Protein AF-A0A937WF41-F1 (afdb_monomer_lite)

pLDDT: mean 78.06, std 14.3, range [33.56, 95.62]

Structure (mmCIF, N/CA/C/O backbone):
data_AF-A0A937WF41-F1
#
_entry.id   AF-A0A937WF41-F1
#
loop_
_atom_site.group_PDB
_atom_site.id
_atom_site.type_symbol
_atom_site.label_atom_id
_atom_site.label_alt_id
_atom_site.label_comp_id
_atom_site.label_asym_id
_atom_site.label_entity_id
_atom_site.label_seq_id
_atom_site.pdbx_PDB_ins_code
_atom_site.Cartn_x
_atom_site.Cartn_y
_atom_site.Cartn_z
_atom_site.occupancy
_atom_site.B_iso_or_equiv
_atom_site.auth_seq_id
_atom_site.auth_comp_id
_atom_site.auth_asym_id
_atom_site.auth_atom_id
_atom_site.pdbx_PDB_model_num
ATOM 1 N N . MET A 1 1 ? -6.398 12.808 37.336 1.00 33.56 1 MET A N 1
ATOM 2 C CA . MET A 1 1 ? -6.402 11.416 37.829 1.00 33.56 1 MET A CA 1
ATOM 3 C C . MET A 1 1 ? -7.332 10.631 36.924 1.00 3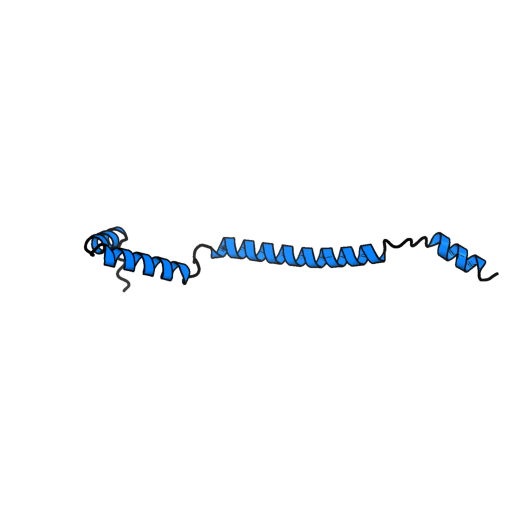3.56 1 MET A C 1
ATOM 5 O O . MET A 1 1 ? -8.539 10.774 37.051 1.00 33.56 1 MET A O 1
ATOM 9 N N . ALA A 1 2 ? -6.789 9.940 35.920 1.00 47.00 2 ALA A N 1
ATOM 10 C CA . ALA A 1 2 ? -7.602 9.092 35.057 1.00 47.00 2 ALA A CA 1
ATOM 11 C C . ALA A 1 2 ? -8.039 7.893 35.900 1.00 47.00 2 ALA A C 1
ATOM 13 O O . ALA A 1 2 ? -7.208 7.061 36.257 1.00 47.00 2 ALA A O 1
ATOM 14 N N . ASN A 1 3 ? -9.312 7.856 36.290 1.00 55.00 3 ASN A N 1
ATOM 15 C CA . ASN A 1 3 ? -9.893 6.667 36.893 1.00 55.00 3 ASN A CA 1
ATOM 16 C C . ASN A 1 3 ? -9.807 5.564 35.838 1.00 55.00 3 ASN A C 1
ATOM 18 O O . ASN A 1 3 ? -10.606 5.539 34.905 1.00 55.00 3 ASN A O 1
ATOM 22 N N . MET A 1 4 ? -8.787 4.711 35.941 1.00 57.66 4 MET A N 1
ATOM 23 C CA . MET A 1 4 ? -8.676 3.509 35.127 1.00 57.66 4 MET A CA 1
ATOM 24 C C . MET A 1 4 ? -9.815 2.584 35.533 1.00 57.66 4 MET A C 1
ATOM 26 O O . MET A 1 4 ? -9.709 1.817 36.487 1.00 57.66 4 MET A O 1
ATOM 30 N N . VAL A 1 5 ? -10.934 2.707 34.830 1.00 68.94 5 VAL A N 1
ATOM 31 C CA . VAL A 1 5 ? -12.001 1.719 34.888 1.00 68.94 5 VAL A CA 1
ATOM 32 C C . VAL A 1 5 ? -11.433 0.455 34.244 1.00 68.94 5 VAL A C 1
ATOM 34 O O . VAL A 1 5 ? -11.037 0.466 33.081 1.00 68.94 5 VAL A O 1
ATOM 37 N N . ASN A 1 6 ? -11.328 -0.611 35.034 1.00 83.00 6 ASN A N 1
ATOM 38 C CA . ASN A 1 6 ? -10.983 -1.951 34.557 1.00 83.00 6 ASN A CA 1
ATOM 39 C C . ASN A 1 6 ? -12.003 -2.369 33.470 1.00 83.00 6 ASN A C 1
ATOM 41 O O . ASN A 1 6 ? -13.191 -2.071 33.602 1.00 83.00 6 ASN A O 1
ATOM 45 N N . LEU A 1 7 ? -11.559 -3.068 32.419 1.00 79.19 7 LEU A N 1
ATOM 46 C CA . LEU A 1 7 ? -12.418 -3.627 31.367 1.00 79.19 7 LEU A CA 1
ATOM 47 C C . LEU A 1 7 ? -13.653 -4.364 31.926 1.00 79.19 7 LEU A C 1
ATOM 49 O O . LEU A 1 7 ? -14.772 -4.103 31.502 1.00 79.19 7 LEU A O 1
ATOM 53 N N . GLU A 1 8 ? -13.480 -5.189 32.956 1.00 82.50 8 GLU A N 1
ATOM 54 C CA . GLU A 1 8 ? -14.554 -5.929 33.634 1.00 82.50 8 GLU A CA 1
ATOM 55 C C . GLU A 1 8 ? -15.577 -4.997 34.306 1.00 82.50 8 GLU A C 1
ATOM 57 O O . GLU A 1 8 ? -16.765 -5.306 34.404 1.00 82.50 8 GLU A O 1
ATOM 62 N N . GLN A 1 9 ? -15.136 -3.835 34.796 1.00 83.00 9 GLN A N 1
ATOM 63 C CA . GLN A 1 9 ? -16.033 -2.824 35.360 1.00 83.00 9 GLN A CA 1
ATOM 64 C C . GLN A 1 9 ? -16.792 -2.091 34.253 1.00 83.00 9 GLN A C 1
ATOM 66 O O . GLN A 1 9 ? -17.977 -1.804 34.421 1.00 83.00 9 GLN A O 1
ATOM 71 N N . ALA A 1 10 ? -16.144 -1.833 33.115 1.00 84.12 10 ALA A N 1
ATOM 72 C CA . ALA A 1 10 ? -16.796 -1.258 31.946 1.00 84.12 10 ALA A CA 1
ATOM 73 C C . ALA A 1 10 ? -17.877 -2.204 31.399 1.00 84.12 10 ALA A C 1
ATOM 75 O O . ALA A 1 10 ? -19.004 -1.768 31.183 1.00 84.12 10 ALA A O 1
ATOM 76 N N . GLU A 1 11 ? -17.597 -3.503 31.285 1.00 85.19 11 GLU A N 1
ATOM 77 C CA . GLU A 1 11 ? -18.579 -4.509 30.858 1.00 85.19 11 GLU A CA 1
ATOM 78 C C . GLU A 1 11 ? -19.810 -4.545 31.772 1.00 85.19 11 GLU A C 1
ATOM 80 O O . GLU A 1 11 ? -20.944 -4.543 31.291 1.00 85.19 11 GLU A O 1
ATOM 85 N N . ARG A 1 12 ? -19.614 -4.487 33.097 1.00 87.12 12 ARG A N 1
ATOM 86 C CA . ARG A 1 12 ? -20.724 -4.432 34.066 1.00 87.12 12 ARG A CA 1
ATOM 87 C C . ARG A 1 12 ? -21.574 -3.169 33.944 1.00 87.12 12 ARG A C 1
ATOM 89 O O . ARG A 1 12 ? -22.766 -3.217 34.243 1.00 87.12 12 ARG A O 1
ATOM 96 N N . LEU A 1 13 ? -20.980 -2.045 33.552 1.00 85.88 13 LEU A N 1
ATOM 97 C CA . LEU A 1 13 ? -21.703 -0.791 33.326 1.00 85.88 13 LEU A CA 1
ATOM 98 C C . LEU A 1 13 ? -22.457 -0.820 31.993 1.00 85.88 13 LEU A C 1
ATOM 100 O O . LEU A 1 13 ? -23.597 -0.369 31.922 1.00 85.88 13 LEU A O 1
ATOM 104 N N . VAL A 1 14 ? -21.864 -1.415 30.957 1.00 88.25 14 VAL A N 1
ATOM 105 C CA . VAL A 1 14 ? -22.507 -1.599 29.650 1.00 88.25 14 VAL A CA 1
ATOM 106 C C . VAL A 1 14 ? -23.686 -2.567 29.746 1.00 88.25 14 VAL A C 1
ATOM 108 O O . VAL A 1 14 ? -24.738 -2.299 29.172 1.00 88.25 14 VAL A O 1
ATOM 111 N N . ALA A 1 15 ? -23.564 -3.634 30.537 1.00 88.06 15 ALA A N 1
ATOM 112 C CA . ALA A 1 15 ? -24.637 -4.604 30.755 1.00 88.06 15 ALA A CA 1
ATOM 113 C C . ALA A 1 15 ? -25.886 -4.003 31.430 1.00 88.06 15 ALA A C 1
ATOM 115 O O . ALA A 1 15 ? -26.975 -4.555 31.295 1.00 88.06 15 ALA A O 1
ATOM 116 N N . GLN A 1 16 ? -25.751 -2.872 32.134 1.00 91.25 16 GLN A N 1
ATOM 117 C CA . GLN A 1 16 ? -26.876 -2.150 32.745 1.00 91.25 16 GLN A CA 1
ATOM 118 C C . GLN A 1 16 ? -27.615 -1.234 31.758 1.00 91.25 16 GLN A C 1
ATOM 120 O O . GLN A 1 16 ? -28.701 -0.746 32.071 1.00 91.25 16 GLN A O 1
ATOM 125 N N . LEU A 1 17 ? -27.052 -0.986 30.572 1.00 88.94 17 LEU A N 1
ATOM 126 C CA . LEU A 1 17 ? -27.688 -0.170 29.543 1.00 88.94 17 LEU A CA 1
ATOM 127 C C . LEU A 1 17 ? -28.717 -0.987 28.742 1.00 88.94 17 LEU A C 1
ATOM 129 O O . LEU A 1 17 ? -28.495 -2.172 28.488 1.00 88.94 17 LEU A O 1
ATOM 133 N N . PRO A 1 18 ? -29.800 -0.356 28.252 1.00 92.25 18 PRO A N 1
ATOM 134 C CA . PRO A 1 18 ? -30.676 -0.955 27.250 1.00 92.25 18 PRO A CA 1
ATOM 135 C C . PRO A 1 18 ? -29.899 -1.345 25.985 1.00 92.25 18 PRO A C 1
ATOM 137 O O . PRO A 1 18 ? -28.965 -0.648 25.585 1.00 92.25 18 PRO A O 1
ATOM 140 N N . SER A 1 19 ? -30.332 -2.404 25.299 1.00 88.88 19 SER A N 1
ATOM 141 C CA . SER A 1 19 ? -29.674 -2.934 24.090 1.00 88.88 19 SER A CA 1
ATOM 142 C C . SER A 1 19 ? -29.418 -1.873 23.010 1.00 88.88 19 SER A C 1
ATOM 144 O O . SER A 1 19 ? -28.375 -1.877 22.360 1.00 88.88 19 SER A O 1
ATOM 146 N N . GLN A 1 20 ? -30.330 -0.913 22.854 1.00 91.31 20 GLN 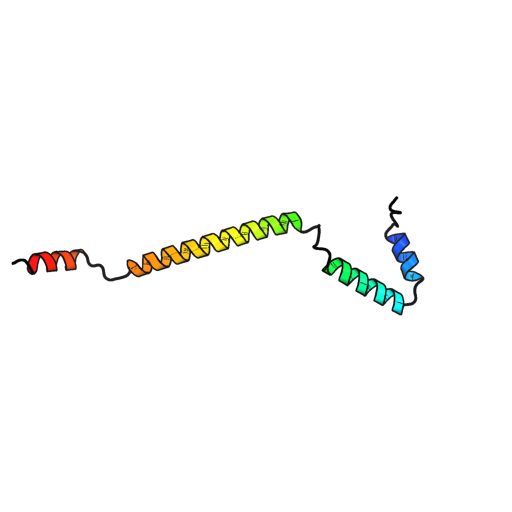A N 1
ATOM 147 C CA . GLN A 1 20 ? -30.178 0.189 21.904 1.00 91.31 20 GLN A CA 1
ATOM 148 C C . GLN A 1 20 ? -29.019 1.136 22.260 1.00 91.31 20 GLN A C 1
ATOM 150 O O . GLN A 1 20 ? -28.310 1.604 21.371 1.00 91.31 20 GLN A O 1
ATOM 155 N N . GLU A 1 21 ? -28.806 1.414 23.546 1.00 89.62 21 GLU A N 1
ATOM 156 C CA . GLU A 1 21 ? -27.702 2.260 24.012 1.00 89.62 21 GLU A CA 1
ATOM 157 C C . GLU A 1 21 ? -26.363 1.511 23.952 1.00 89.62 21 GLU A C 1
ATOM 159 O O . GLU A 1 21 ? -25.343 2.108 23.608 1.00 89.62 21 GLU A O 1
ATOM 164 N N . GLN A 1 22 ? -26.366 0.188 24.164 1.00 91.06 22 GLN A N 1
ATOM 165 C CA . GLN A 1 22 ? -25.182 -0.652 23.944 1.00 91.06 22 GLN A CA 1
ATOM 166 C C . GLN A 1 22 ? -24.719 -0.594 22.479 1.00 91.06 22 GLN A C 1
ATOM 168 O O . GLN A 1 22 ? -23.537 -0.392 22.211 1.00 91.06 22 GLN A O 1
ATOM 173 N N . LEU A 1 23 ? -25.648 -0.684 21.520 1.00 90.44 23 LEU A N 1
ATOM 174 C CA . LEU A 1 23 ? -25.324 -0.585 20.091 1.00 90.44 23 LEU A CA 1
ATOM 175 C C . LEU A 1 23 ? -24.765 0.792 19.702 1.00 90.44 23 LEU A C 1
ATOM 177 O O . LEU A 1 23 ? -23.815 0.873 18.923 1.00 90.44 23 LEU A O 1
ATOM 181 N N . LYS A 1 24 ? -25.304 1.880 20.269 1.00 91.19 24 LYS A N 1
ATOM 182 C CA . LYS A 1 24 ? -24.753 3.232 20.063 1.00 91.19 24 LYS A CA 1
ATOM 183 C C . LYS A 1 24 ? -23.334 3.361 20.614 1.00 91.19 24 LYS A C 1
ATOM 185 O O . LYS A 1 24 ? -22.501 4.023 19.995 1.00 91.19 24 LYS A O 1
ATOM 190 N N . LEU A 1 25 ? -23.059 2.744 21.763 1.00 90.94 25 LEU A N 1
ATOM 191 C CA . LEU A 1 25 ? -21.727 2.739 22.360 1.00 90.94 25 LEU A CA 1
ATOM 192 C C . LEU A 1 25 ? -20.725 2.003 21.463 1.00 90.94 25 LEU A C 1
ATOM 194 O O . LEU A 1 25 ? -19.652 2.537 21.199 1.00 90.94 25 LEU A O 1
ATOM 198 N N . VAL A 1 26 ? -21.099 0.833 20.936 1.00 90.25 26 VAL A N 1
ATOM 199 C CA . VAL A 1 26 ? -20.275 0.076 19.980 1.00 90.25 26 VAL A CA 1
ATOM 200 C C . VAL A 1 26 ? -19.966 0.919 18.746 1.00 90.25 26 VAL A C 1
ATOM 202 O O . VAL A 1 26 ? -18.803 1.040 18.377 1.00 90.25 26 VAL A O 1
ATOM 205 N N . ALA A 1 27 ? -20.974 1.568 18.155 1.00 89.56 27 ALA A N 1
ATOM 206 C CA . ALA A 1 27 ? -20.774 2.425 16.987 1.00 89.56 27 ALA A CA 1
ATOM 207 C C . ALA A 1 27 ? -19.772 3.560 17.261 1.00 89.56 27 ALA A C 1
ATOM 209 O O . ALA A 1 27 ? -18.867 3.788 16.461 1.00 89.56 27 ALA A O 1
ATOM 210 N N . ARG A 1 28 ? -19.878 4.220 18.422 1.00 89.06 28 ARG A N 1
ATOM 211 C CA . ARG A 1 28 ? -18.930 5.268 18.832 1.00 89.06 28 ARG A CA 1
ATOM 212 C C . ARG A 1 28 ? -17.521 4.737 19.062 1.00 89.06 28 ARG A C 1
ATOM 214 O O . ARG A 1 28 ? -16.568 5.407 18.686 1.00 89.06 28 ARG A O 1
ATOM 221 N N . ILE A 1 29 ? -17.377 3.558 19.665 1.00 88.19 29 ILE A N 1
ATOM 222 C CA . ILE A 1 29 ? -16.064 2.932 19.866 1.00 88.19 29 ILE A CA 1
ATOM 223 C C . ILE A 1 29 ? -15.442 2.595 18.509 1.00 88.19 29 ILE A C 1
ATOM 225 O O . ILE A 1 29 ? -14.285 2.926 18.277 1.00 88.19 29 ILE A O 1
ATOM 229 N N . CYS A 1 30 ? -16.207 2.012 17.583 1.00 85.62 30 CYS A N 1
ATOM 230 C CA . CYS A 1 30 ? -15.739 1.736 16.226 1.00 85.62 30 CYS A CA 1
ATOM 231 C C . CYS A 1 30 ? -15.301 3.012 15.500 1.00 85.62 30 CYS A C 1
ATOM 233 O O . CYS A 1 30 ? -14.247 3.022 14.871 1.00 85.62 30 CYS A O 1
ATOM 235 N N . GLU A 1 31 ? -16.069 4.096 15.610 1.00 85.38 31 GLU A N 1
ATOM 236 C CA . GLU A 1 31 ? -15.725 5.391 15.020 1.00 85.38 31 GLU A CA 1
ATOM 237 C C . GLU A 1 31 ? -14.447 5.973 15.642 1.00 85.38 31 GLU A C 1
ATOM 239 O O . GLU A 1 31 ? -13.528 6.357 14.922 1.00 85.38 31 GLU A O 1
ATOM 244 N N . GLN A 1 32 ? -14.324 5.953 16.971 1.00 82.62 32 GLN A N 1
ATOM 245 C CA . GLN A 1 32 ? -13.118 6.405 17.667 1.00 82.62 32 GLN A CA 1
ATOM 246 C C . GLN A 1 32 ? -11.888 5.586 17.276 1.00 82.62 32 GLN A C 1
ATOM 248 O O . GLN A 1 32 ? -10.834 6.162 17.021 1.00 82.62 32 GLN A O 1
ATOM 253 N N . LEU A 1 33 ? -12.013 4.265 17.170 1.00 79.06 33 LEU A N 1
ATOM 254 C CA . LEU A 1 33 ? -10.929 3.388 16.725 1.00 79.06 33 LEU A CA 1
ATOM 255 C C . LEU A 1 33 ? -10.610 3.547 15.232 1.00 79.06 33 LEU A C 1
ATOM 257 O O . LEU A 1 33 ? -9.492 3.257 14.826 1.00 79.06 33 LEU A O 1
ATOM 261 N N . SER A 1 34 ? -11.560 4.025 14.425 1.00 74.31 34 SER A N 1
ATOM 262 C CA . SER A 1 34 ? -11.339 4.324 13.004 1.00 74.31 34 SER A CA 1
ATOM 263 C C . SER A 1 34 ? -10.648 5.674 12.794 1.00 74.31 34 SER A C 1
ATOM 265 O O . SER A 1 34 ? -9.875 5.832 11.855 1.00 74.31 34 SER A O 1
ATOM 267 N N . VAL A 1 35 ? -10.927 6.655 13.659 1.00 72.75 35 VAL A N 1
ATOM 268 C CA . VAL A 1 35 ? -10.329 8.001 13.609 1.00 72.75 35 VAL A CA 1
ATOM 269 C C . VAL A 1 35 ? -8.965 8.037 14.296 1.00 72.75 35 VAL A C 1
ATOM 271 O O . VAL A 1 35 ? -8.092 8.808 13.898 1.00 72.75 35 VAL A O 1
ATOM 274 N N . THR A 1 36 ? -8.759 7.211 15.320 1.00 58.31 36 THR A N 1
ATOM 275 C CA . THR A 1 36 ? -7.463 7.107 15.991 1.00 58.31 36 THR A CA 1
ATOM 276 C C . THR A 1 36 ? -6.556 6.234 15.125 1.00 58.31 36 THR A C 1
ATOM 278 O O . THR A 1 36 ? -6.844 5.044 14.992 1.00 58.31 36 THR A O 1
ATOM 281 N N . PRO A 1 37 ? -5.472 6.766 14.525 1.00 53.66 37 PRO A N 1
ATOM 282 C CA . PRO A 1 37 ? -4.531 5.922 13.804 1.00 53.66 37 PRO A CA 1
ATOM 283 C C . PRO A 1 37 ? -4.029 4.849 14.778 1.00 53.66 37 PRO A C 1
ATOM 285 O O . PRO A 1 37 ? -3.714 5.182 15.926 1.00 53.66 37 PRO A O 1
ATOM 288 N N . PRO A 1 38 ? -4.002 3.567 14.378 1.00 55.53 38 PRO A N 1
ATOM 289 C CA . PRO A 1 38 ? -3.657 2.483 15.278 1.00 55.53 38 PRO A CA 1
ATOM 290 C C . PRO A 1 38 ? -2.236 2.713 15.792 1.00 55.53 38 PRO A C 1
ATOM 292 O O . PRO A 1 38 ? -1.255 2.510 15.081 1.00 55.53 38 PRO A O 1
ATOM 295 N N . VAL A 1 39 ? -2.135 3.121 17.058 1.00 54.97 39 VAL A N 1
ATOM 296 C CA . VAL A 1 39 ? -0.873 3.383 17.771 1.00 54.97 39 VAL A CA 1
ATOM 297 C C . VAL A 1 39 ? 0.017 2.126 17.823 1.00 54.97 39 VAL A C 1
ATOM 299 O O . VAL A 1 39 ? 1.203 2.215 18.115 1.00 54.97 39 VAL A O 1
ATOM 302 N N . VAL A 1 40 ? -0.523 0.956 17.468 1.00 49.91 40 VAL A N 1
ATOM 303 C CA . VAL A 1 40 ? 0.172 -0.338 17.481 1.00 49.91 40 VAL A CA 1
ATOM 304 C C . VAL A 1 40 ? 0.818 -0.707 16.132 1.00 49.91 40 VAL A C 1
ATOM 306 O O . VAL A 1 40 ? 1.618 -1.630 16.094 1.00 49.91 40 VAL A O 1
ATOM 309 N N . LEU A 1 41 ? 0.577 0.018 15.029 1.00 51.06 41 LEU A N 1
ATOM 310 C CA . LEU A 1 41 ? 1.226 -0.301 13.740 1.00 51.06 41 LEU A CA 1
ATOM 311 C C . LEU A 1 41 ? 2.529 0.472 13.482 1.00 51.06 41 LEU A C 1
ATOM 313 O O . LEU A 1 41 ? 3.100 0.338 12.410 1.00 51.06 41 LEU A O 1
ATOM 317 N N . SER A 1 42 ? 3.014 1.300 14.410 1.00 53.75 42 SER A N 1
ATOM 318 C CA . SER A 1 42 ? 4.027 2.317 14.083 1.00 53.75 42 SER A CA 1
ATOM 319 C C . SER A 1 42 ? 5.403 1.778 13.659 1.00 53.75 42 SER A C 1
ATOM 321 O O . SER A 1 42 ? 6.128 2.512 12.993 1.00 53.75 42 SER A O 1
ATOM 323 N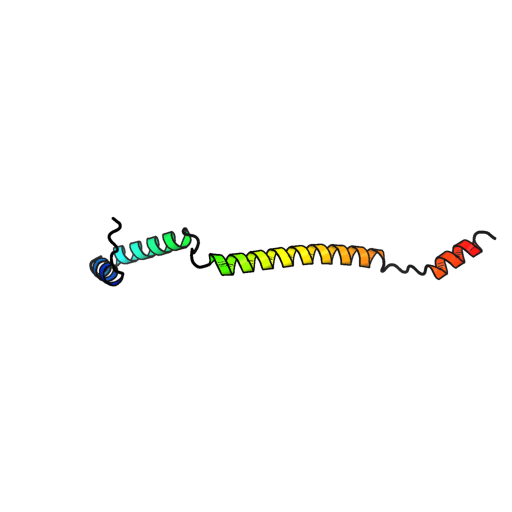 N . GLU A 1 43 ? 5.775 0.543 14.005 1.00 53.97 43 GLU A N 1
ATOM 324 C CA . GLU A 1 43 ? 7.067 -0.042 13.602 1.00 53.97 43 GLU A CA 1
ATOM 325 C C . GLU A 1 43 ? 6.948 -0.856 12.305 1.00 53.97 43 GLU A C 1
ATOM 327 O O . GLU A 1 43 ? 7.643 -0.546 11.337 1.00 53.97 43 GLU A O 1
ATOM 332 N N . GLU A 1 44 ? 5.992 -1.790 12.212 1.00 55.16 44 GLU A N 1
ATOM 333 C CA . GLU A 1 44 ? 5.712 -2.526 10.962 1.00 55.16 44 GLU A CA 1
ATOM 334 C C . GLU A 1 44 ? 5.250 -1.593 9.832 1.00 55.16 44 GLU A C 1
ATOM 336 O O . GLU A 1 44 ? 5.660 -1.755 8.685 1.00 55.16 44 GLU A O 1
ATOM 341 N N . SER A 1 45 ? 4.456 -0.560 10.136 1.00 63.88 45 SER A N 1
ATOM 342 C CA . SER A 1 45 ? 4.034 0.435 9.144 1.00 63.88 45 SER A CA 1
ATOM 343 C C . SER A 1 45 ? 5.187 1.324 8.687 1.00 63.88 45 SER A C 1
ATOM 345 O O . SER A 1 45 ? 5.158 1.783 7.547 1.00 63.88 45 SER A O 1
ATOM 347 N N . ALA A 1 46 ? 6.170 1.615 9.543 1.00 72.50 46 ALA A N 1
ATOM 348 C CA . ALA A 1 46 ? 7.321 2.428 9.157 1.00 72.50 46 ALA A CA 1
ATOM 349 C C . ALA A 1 46 ? 8.299 1.618 8.300 1.00 72.50 46 ALA A C 1
ATOM 351 O O . ALA A 1 46 ? 8.812 2.127 7.301 1.00 72.50 46 ALA A O 1
ATOM 352 N N . GLU A 1 47 ? 8.522 0.350 8.649 1.00 79.62 47 GLU A N 1
ATOM 353 C CA . GLU A 1 47 ? 9.350 -0.557 7.861 1.00 79.62 47 GLU A CA 1
ATOM 354 C C . GLU A 1 47 ? 8.713 -0.865 6.500 1.00 79.62 47 GLU A C 1
ATOM 356 O O . GLU A 1 47 ? 9.391 -0.771 5.473 1.00 79.62 47 GLU A O 1
ATOM 361 N N . GLU A 1 48 ? 7.402 -1.116 6.460 1.00 81.31 48 GLU A N 1
ATOM 362 C CA . GLU A 1 48 ? 6.666 -1.338 5.214 1.00 81.31 48 GLU A CA 1
ATOM 363 C C . GLU A 1 48 ? 6.617 -0.065 4.349 1.00 81.31 48 GLU A C 1
ATOM 365 O O . GLU A 1 48 ? 6.864 -0.134 3.146 1.00 81.31 48 GLU A O 1
ATOM 370 N N . GLN A 1 49 ? 6.440 1.128 4.934 1.00 81.31 49 GLN A N 1
ATOM 371 C CA . GLN A 1 49 ? 6.569 2.389 4.185 1.00 81.31 49 GLN A CA 1
ATOM 372 C C . GLN A 1 49 ? 7.992 2.606 3.649 1.00 81.31 49 GLN A C 1
ATOM 374 O O . GLN A 1 49 ? 8.174 3.020 2.500 1.00 81.31 49 GLN A O 1
ATOM 379 N N . ALA A 1 50 ? 9.022 2.310 4.446 1.00 85.50 50 ALA A N 1
ATOM 380 C CA . ALA A 1 50 ? 10.414 2.410 4.015 1.00 85.50 50 ALA A CA 1
ATOM 381 C C . ALA A 1 50 ? 10.747 1.393 2.913 1.00 85.50 50 ALA A C 1
ATOM 383 O O . ALA A 1 50 ? 11.570 1.668 2.035 1.00 85.50 50 ALA A O 1
ATOM 384 N N . ARG A 1 51 ? 10.122 0.214 2.941 1.00 89.12 51 ARG A N 1
ATOM 385 C CA . ARG A 1 51 ? 10.225 -0.802 1.894 1.00 89.12 51 ARG A CA 1
ATOM 386 C C . ARG A 1 51 ? 9.535 -0.344 0.612 1.00 89.12 51 ARG A C 1
ATOM 388 O O . ARG A 1 51 ? 10.167 -0.375 -0.439 1.00 89.12 51 ARG A O 1
ATOM 395 N N . GLN A 1 52 ? 8.305 0.152 0.692 1.00 87.31 52 GLN A N 1
ATOM 396 C CA . GLN A 1 52 ? 7.562 0.664 -0.464 1.00 87.31 52 GLN A CA 1
ATOM 397 C C . GLN A 1 52 ? 8.283 1.834 -1.136 1.00 87.31 52 GLN A C 1
ATOM 399 O O . GLN A 1 52 ? 8.410 1.863 -2.357 1.00 87.31 52 GLN A O 1
ATOM 404 N N . LYS A 1 53 ? 8.854 2.755 -0.351 1.00 90.38 53 LYS A N 1
ATOM 405 C CA . LYS A 1 53 ? 9.660 3.860 -0.887 1.00 90.38 53 LYS A CA 1
ATOM 406 C C . LYS A 1 53 ? 10.923 3.372 -1.606 1.00 90.38 53 LYS A C 1
ATOM 408 O O . LYS A 1 53 ? 11.302 3.935 -2.628 1.00 90.38 53 LYS A O 1
ATOM 413 N N . ARG A 1 54 ? 11.576 2.324 -1.088 1.00 92.00 54 ARG A N 1
ATOM 414 C CA . ARG A 1 54 ? 12.735 1.696 -1.745 1.00 92.00 54 ARG A CA 1
ATOM 415 C C . ARG A 1 54 ? 12.349 1.023 -3.061 1.00 92.00 54 ARG A C 1
ATOM 417 O O . ARG A 1 54 ? 13.065 1.204 -4.038 1.00 92.00 54 ARG A O 1
ATOM 424 N N . LEU A 1 55 ? 11.228 0.302 -3.089 1.00 94.19 55 LEU A N 1
ATOM 425 C CA . LEU A 1 55 ? 10.710 -0.329 -4.306 1.00 94.19 55 LEU A CA 1
ATOM 426 C C . LEU A 1 55 ? 10.367 0.715 -5.373 1.00 94.19 55 LEU A C 1
ATOM 428 O O . LEU A 1 55 ? 10.868 0.617 -6.483 1.00 94.19 55 LEU A O 1
ATOM 432 N N . ALA A 1 56 ? 9.655 1.783 -5.006 1.00 92.81 56 ALA A N 1
ATOM 433 C CA . ALA A 1 56 ? 9.330 2.865 -5.935 1.00 92.81 56 ALA A CA 1
ATOM 434 C C . ALA A 1 56 ? 10.583 3.526 -6.542 1.00 92.81 56 ALA A C 1
ATOM 436 O O . ALA A 1 56 ? 10.612 3.833 -7.731 1.00 92.81 56 ALA A O 1
ATOM 437 N N . ASN A 1 57 ? 11.642 3.718 -5.749 1.00 92.12 57 ASN A N 1
ATOM 438 C CA . ASN A 1 57 ? 12.908 4.245 -6.264 1.00 92.12 57 ASN A CA 1
ATOM 439 C C . ASN A 1 57 ? 13.598 3.270 -7.234 1.00 92.12 57 ASN A C 1
ATOM 441 O O . ASN A 1 57 ? 14.199 3.715 -8.211 1.00 92.12 57 ASN A O 1
ATOM 445 N N . LEU A 1 58 ? 13.532 1.960 -6.969 1.00 94.75 58 LEU A N 1
ATOM 446 C CA . LEU A 1 58 ? 14.074 0.938 -7.867 1.00 94.75 58 LEU A CA 1
ATOM 447 C C . LEU A 1 58 ? 13.295 0.873 -9.180 1.00 94.75 58 LEU A C 1
ATOM 449 O O . LEU A 1 58 ? 13.922 0.783 -10.228 1.00 94.75 58 LEU A O 1
ATOM 453 N N . ASP A 1 59 ? 11.969 0.982 -9.136 1.00 95.62 59 ASP A N 1
ATOM 454 C CA . ASP A 1 59 ? 11.127 0.983 -10.335 1.00 95.62 59 ASP A CA 1
ATOM 455 C C . ASP A 1 59 ? 11.444 2.181 -11.241 1.00 95.62 59 ASP A C 1
ATOM 457 O O . ASP A 1 59 ? 11.556 2.034 -12.457 1.00 95.62 59 ASP A O 1
ATOM 461 N N . VAL A 1 60 ? 11.666 3.367 -10.657 1.00 94.69 60 VAL A N 1
ATOM 462 C CA . VAL A 1 60 ? 12.110 4.553 -11.412 1.00 94.69 60 VAL A CA 1
ATOM 463 C C . VAL A 1 60 ? 13.465 4.305 -12.072 1.00 94.69 60 VAL A C 1
ATOM 465 O O . VAL A 1 60 ? 13.635 4.610 -13.250 1.00 94.69 60 VAL A O 1
ATOM 468 N N . TRP A 1 61 ? 14.417 3.729 -11.335 1.00 94.62 61 TRP A N 1
ATOM 469 C CA . TRP A 1 61 ? 15.747 3.439 -11.867 1.00 94.62 61 TRP A CA 1
ATOM 470 C C . TRP A 1 61 ? 15.715 2.377 -12.975 1.00 94.62 61 TRP A C 1
ATOM 472 O O . TRP A 1 61 ? 16.358 2.545 -14.008 1.00 94.62 61 TRP A O 1
ATOM 482 N N . LEU A 1 62 ? 14.913 1.322 -12.811 1.00 95.50 62 LEU A N 1
ATOM 483 C CA . LEU A 1 62 ? 14.706 0.303 -13.841 1.00 95.50 62 LEU A CA 1
ATOM 484 C C . LEU A 1 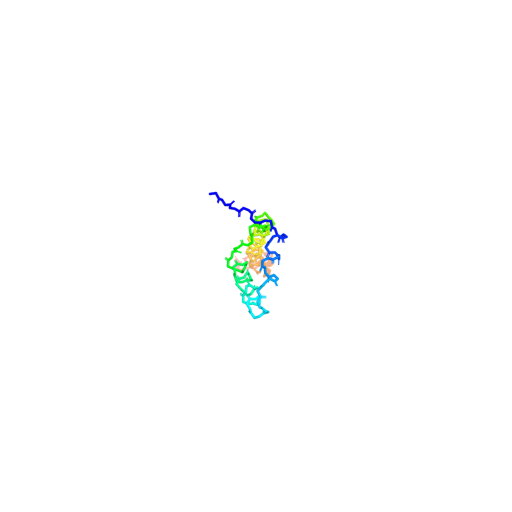62 ? 14.096 0.904 -15.110 1.00 95.50 62 LEU A C 1
ATOM 486 O O . LEU A 1 62 ? 14.590 0.628 -16.199 1.00 95.50 62 LEU A O 1
ATOM 490 N N . ALA A 1 63 ? 13.105 1.788 -14.981 1.00 94.56 63 ALA A N 1
ATOM 491 C CA . ALA A 1 63 ? 12.516 2.476 -16.127 1.00 94.56 63 ALA A CA 1
ATOM 492 C C . ALA A 1 63 ? 13.523 3.382 -16.865 1.00 94.56 63 ALA A C 1
ATOM 494 O O . ALA A 1 63 ? 13.423 3.572 -18.078 1.00 94.56 63 ALA A O 1
ATOM 495 N N . GLU A 1 64 ? 14.502 3.965 -16.165 1.00 93.19 64 GLU A N 1
ATOM 496 C CA . GLU A 1 64 ? 15.611 4.682 -16.809 1.00 93.19 64 GLU A CA 1
ATOM 497 C C . GLU A 1 64 ? 16.555 3.724 -17.544 1.00 93.19 64 GLU A C 1
ATOM 499 O O . GLU A 1 64 ? 16.942 4.004 -18.680 1.00 93.19 64 GLU A O 1
ATOM 504 N N . CYS A 1 65 ? 16.888 2.582 -16.938 1.00 91.12 65 CYS A N 1
ATOM 505 C CA . CYS A 1 65 ? 17.701 1.551 -17.581 1.00 91.12 65 CYS A CA 1
ATOM 506 C C . CYS A 1 65 ? 17.035 0.990 -18.842 1.00 91.12 65 CYS A C 1
ATOM 508 O O . CYS A 1 65 ? 17.718 0.829 -19.849 1.00 91.12 65 CYS A O 1
ATOM 510 N N . GLU A 1 66 ? 15.727 0.737 -18.815 1.00 89.81 66 GLU A N 1
ATOM 511 C CA . GLU A 1 66 ? 14.967 0.263 -19.978 1.00 89.81 66 GLU A CA 1
ATOM 512 C C . GLU A 1 66 ? 14.998 1.280 -21.122 1.00 89.81 66 GLU A C 1
ATOM 514 O O . GLU A 1 66 ? 15.307 0.915 -22.251 1.00 89.81 66 GLU A O 1
ATOM 519 N N . LYS A 1 67 ? 14.812 2.575 -20.836 1.00 87.62 67 LYS A N 1
ATOM 520 C CA . LYS A 1 67 ? 14.945 3.631 -21.859 1.00 87.62 67 LYS A CA 1
ATOM 521 C C . LYS A 1 67 ? 16.336 3.669 -22.483 1.00 87.62 67 LYS A C 1
ATOM 523 O O . LYS A 1 67 ? 16.475 3.891 -23.682 1.00 87.62 67 LYS A O 1
ATOM 528 N N . VAL A 1 68 ? 17.382 3.490 -21.676 1.00 84.75 68 VAL A N 1
ATOM 529 C CA . VAL A 1 68 ? 18.756 3.421 -22.191 1.00 84.75 68 VAL A CA 1
ATOM 530 C C . VAL A 1 68 ? 18.952 2.149 -23.009 1.00 84.75 68 VAL A C 1
ATOM 532 O O . VAL A 1 68 ? 19.561 2.216 -24.070 1.00 84.75 68 VAL A O 1
ATOM 535 N N . ALA A 1 69 ? 18.414 1.013 -22.573 1.00 83.31 69 ALA A N 1
ATOM 536 C CA . ALA A 1 69 ? 18.476 -0.226 -23.336 1.00 83.31 69 ALA A CA 1
ATOM 537 C C . ALA A 1 69 ? 17.800 -0.067 -24.705 1.00 83.31 69 ALA A C 1
ATOM 539 O O . ALA A 1 69 ? 18.438 -0.357 -25.709 1.00 83.31 69 ALA A O 1
ATOM 540 N N . GLU A 1 70 ? 16.596 0.508 -24.774 1.00 81.00 70 GLU A N 1
ATOM 541 C CA . GLU A 1 70 ? 15.892 0.788 -26.036 1.00 81.00 70 GLU A CA 1
ATOM 542 C C . GLU A 1 70 ? 16.702 1.687 -26.986 1.00 81.00 70 GLU A C 1
ATOM 544 O O . GLU A 1 70 ? 16.722 1.463 -28.196 1.00 81.00 70 GLU A O 1
ATOM 549 N N . LEU A 1 71 ? 17.416 2.687 -26.454 1.00 75.12 71 LEU A N 1
ATOM 550 C CA . LEU A 1 71 ? 18.299 3.545 -27.256 1.00 75.12 71 LEU A CA 1
ATOM 551 C C . LEU A 1 71 ? 19.476 2.771 -27.872 1.00 75.12 71 LEU A C 1
ATOM 553 O O . LEU A 1 71 ? 19.988 3.162 -28.922 1.00 75.12 71 LEU A O 1
ATOM 557 N N . TRP A 1 72 ? 19.919 1.700 -27.216 1.00 70.50 72 TRP A N 1
ATOM 558 C CA . TRP A 1 72 ? 21.075 0.897 -27.619 1.00 70.50 72 TRP A CA 1
ATOM 559 C C . TRP A 1 72 ? 20.676 -0.382 -28.369 1.00 70.50 72 TRP A C 1
ATOM 561 O O . TRP A 1 72 ? 21.503 -0.953 -29.075 1.00 70.50 72 TRP A O 1
ATOM 571 N N . GLU A 1 73 ? 19.412 -0.798 -28.281 1.00 64.69 73 GLU A N 1
ATOM 572 C CA . GLU A 1 73 ? 18.827 -1.960 -28.964 1.00 64.69 73 GLU A CA 1
ATOM 573 C C . GLU A 1 73 ? 18.447 -1.668 -30.434 1.00 64.69 73 GLU A C 1
ATOM 575 O O . GLU A 1 73 ? 17.812 -2.469 -31.121 1.00 64.69 73 GLU A O 1
ATOM 580 N N . GLY A 1 74 ? 18.884 -0.529 -30.978 1.00 64.69 74 GLY A N 1
ATOM 581 C CA . GLY A 1 74 ? 18.970 -0.345 -32.425 1.00 64.69 74 GLY A CA 1
ATOM 582 C C . GLY A 1 74 ? 20.024 -1.277 -33.040 1.00 64.69 74 GLY A C 1
ATOM 583 O O . GLY A 1 74 ? 20.981 -1.676 -32.380 1.00 64.69 74 GLY A O 1
ATOM 584 N N . LYS A 1 75 ? 19.905 -1.606 -34.338 1.00 61.88 75 LYS A N 1
ATOM 585 C CA . LYS A 1 75 ? 20.985 -2.259 -35.109 1.00 61.88 75 LYS A CA 1
ATOM 586 C C . LYS A 1 75 ? 22.171 -1.298 -35.257 1.00 61.88 75 LYS A C 1
ATOM 588 O O . LYS A 1 75 ? 22.405 -0.758 -36.332 1.00 61.88 75 LYS A O 1
ATOM 593 N N . PHE A 1 76 ? 22.915 -1.072 -34.184 1.00 62.81 76 PHE A N 1
ATOM 594 C CA . PHE A 1 76 ? 24.170 -0.345 -34.222 1.00 62.81 76 PHE A CA 1
ATOM 595 C C . PHE A 1 76 ? 25.265 -1.320 -34.668 1.00 62.81 76 PHE A C 1
ATOM 597 O O . PHE A 1 76 ? 26.103 -1.747 -33.877 1.00 62.81 76 PHE A O 1
ATOM 604 N N . ASP A 1 77 ? 25.234 -1.734 -35.941 1.00 66.62 77 ASP A N 1
ATOM 605 C CA . ASP A 1 77 ? 26.380 -2.420 -36.545 1.00 66.62 77 ASP A CA 1
ATOM 606 C C . ASP A 1 77 ? 27.440 -1.362 -36.854 1.00 66.62 77 ASP A C 1
ATOM 608 O O . ASP A 1 77 ? 27.636 -0.931 -37.990 1.00 66.62 77 ASP A O 1
ATOM 612 N N . SER A 1 78 ? 28.120 -0.923 -35.796 1.00 70.06 78 SER A N 1
ATOM 613 C CA . SER A 1 78 ? 29.161 0.101 -35.868 1.00 70.06 78 SER A CA 1
ATOM 614 C C . SER A 1 78 ? 30.261 -0.312 -36.846 1.00 70.06 78 SER A C 1
ATOM 616 O O . SER A 1 78 ? 30.907 0.539 -37.446 1.00 70.06 78 SER A O 1
ATOM 618 N N . ALA A 1 79 ? 30.458 -1.617 -37.061 1.00 68.50 79 ALA A N 1
ATOM 619 C CA . ALA A 1 79 ? 31.389 -2.115 -38.059 1.00 68.50 79 ALA A CA 1
ATOM 620 C C . ALA A 1 79 ? 30.867 -1.920 -39.493 1.00 68.50 79 ALA A C 1
ATOM 622 O O . ALA A 1 79 ? 31.662 -1.609 -40.377 1.00 68.50 79 ALA A O 1
ATOM 623 N N . ALA A 1 80 ? 29.568 -2.081 -39.756 1.00 70.81 80 ALA A N 1
ATOM 624 C CA . ALA A 1 80 ? 28.973 -1.743 -41.050 1.00 70.81 80 ALA A CA 1
ATOM 625 C C . ALA A 1 80 ? 28.971 -0.229 -41.315 1.00 70.81 80 ALA A C 1
ATOM 627 O O . ALA A 1 80 ? 29.357 0.184 -42.408 1.00 70.81 80 ALA A O 1
ATOM 628 N N . ASP A 1 81 ? 28.635 0.593 -40.319 1.00 76.31 81 ASP A N 1
ATOM 629 C CA . ASP A 1 81 ? 28.643 2.054 -40.463 1.00 76.31 81 ASP A CA 1
ATOM 630 C C . ASP A 1 81 ? 30.058 2.608 -40.690 1.00 76.31 81 ASP A C 1
ATOM 632 O O . ASP A 1 81 ? 30.263 3.445 -41.569 1.00 76.31 81 ASP A O 1
ATOM 636 N N . LEU A 1 82 ? 31.069 2.086 -39.986 1.00 77.38 82 LEU A N 1
ATOM 637 C CA . LEU A 1 82 ? 32.470 2.464 -40.212 1.00 77.38 82 LEU A CA 1
ATOM 638 C C . LEU A 1 82 ? 32.996 2.005 -41.581 1.00 77.38 82 LEU A C 1
ATOM 640 O O . LEU A 1 82 ? 33.781 2.720 -42.202 1.00 77.38 82 LEU A O 1
ATOM 644 N N . ARG A 1 8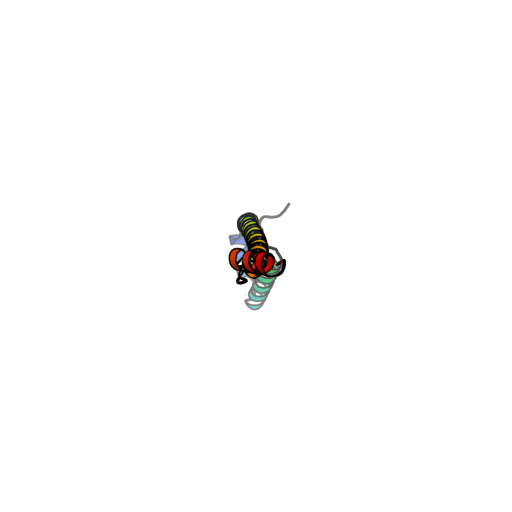3 ? 32.563 0.834 -42.079 1.00 79.69 83 ARG A N 1
ATOM 645 C CA . ARG A 1 83 ? 32.882 0.399 -43.453 1.00 79.69 83 ARG A CA 1
ATOM 646 C C . ARG A 1 83 ? 32.254 1.334 -44.487 1.00 79.69 83 ARG A C 1
ATOM 648 O O . ARG A 1 83 ? 32.932 1.676 -45.446 1.00 79.69 83 ARG A O 1
ATOM 655 N N . ARG A 1 84 ? 31.014 1.784 -44.268 1.00 77.31 84 ARG A N 1
ATOM 656 C CA . ARG A 1 84 ? 30.329 2.732 -45.157 1.00 77.31 84 ARG A CA 1
ATOM 657 C C . ARG A 1 84 ? 31.039 4.085 -45.213 1.00 77.31 84 ARG A C 1
ATOM 659 O O . ARG A 1 84 ? 31.291 4.568 -46.305 1.00 77.31 84 ARG A O 1
ATOM 666 N N . ILE A 1 85 ? 31.440 4.641 -44.068 1.00 80.38 85 ILE A N 1
ATOM 667 C CA . ILE A 1 85 ? 32.210 5.899 -44.018 1.00 80.38 85 ILE A CA 1
ATOM 668 C C . ILE A 1 85 ? 33.539 5.765 -44.776 1.00 80.38 85 ILE A C 1
ATOM 670 O O . ILE A 1 85 ? 33.899 6.649 -45.545 1.00 80.38 85 ILE A O 1
ATOM 674 N N . ARG A 1 86 ? 34.258 4.647 -44.604 1.00 75.06 86 ARG A N 1
ATOM 675 C CA . ARG A 1 86 ? 35.502 4.377 -45.346 1.00 75.06 86 ARG A CA 1
ATOM 676 C C . ARG A 1 86 ? 35.278 4.344 -46.862 1.00 75.06 86 ARG A C 1
ATOM 678 O O . ARG A 1 86 ? 36.146 4.790 -47.601 1.00 75.06 86 ARG A O 1
ATOM 685 N N . ASP A 1 87 ? 34.158 3.781 -47.306 1.00 80.81 87 ASP A N 1
ATOM 686 C CA . ASP A 1 87 ? 33.867 3.578 -48.727 1.00 80.81 87 ASP A CA 1
ATOM 687 C C . ASP A 1 87 ? 33.225 4.823 -49.389 1.00 80.81 87 ASP A C 1
ATOM 689 O O . ASP A 1 87 ? 33.290 4.945 -50.607 1.00 80.81 87 ASP A O 1
ATOM 693 N N . GLU A 1 88 ? 32.640 5.752 -48.616 1.00 73.88 88 GLU A N 1
ATOM 694 C CA . GLU A 1 88 ? 32.088 7.040 -49.092 1.00 73.88 88 GLU A CA 1
ATOM 695 C C . GLU A 1 88 ? 33.158 8.152 -49.255 1.00 73.88 88 GLU A C 1
ATOM 697 O O . GLU A 1 88 ? 32.904 9.139 -49.943 1.00 73.88 88 GLU A O 1
ATOM 702 N N . GLU A 1 89 ? 34.352 8.002 -48.667 1.00 59.12 89 GLU A N 1
ATOM 703 C CA . GLU A 1 89 ? 35.484 8.953 -48.777 1.00 59.12 89 GLU A CA 1
ATOM 704 C C . GLU A 1 89 ? 36.515 8.587 -49.878 1.00 59.12 89 GLU A C 1
ATOM 706 O O . GLU A 1 89 ? 37.615 9.147 -49.916 1.00 59.12 89 GLU A O 1
ATOM 711 N N . VAL A 1 90 ? 36.175 7.655 -50.781 1.00 49.97 90 VAL A N 1
ATOM 712 C CA . VAL A 1 90 ? 36.973 7.266 -51.969 1.00 49.97 90 VAL A CA 1
ATOM 713 C C . VAL A 1 90 ? 36.292 7.743 -53.245 1.00 49.97 90 VAL A C 1
ATOM 715 O O . VAL A 1 90 ? 37.006 8.314 -54.103 1.00 49.97 90 VAL A O 1
#

Secondary structure (DSSP, 8-st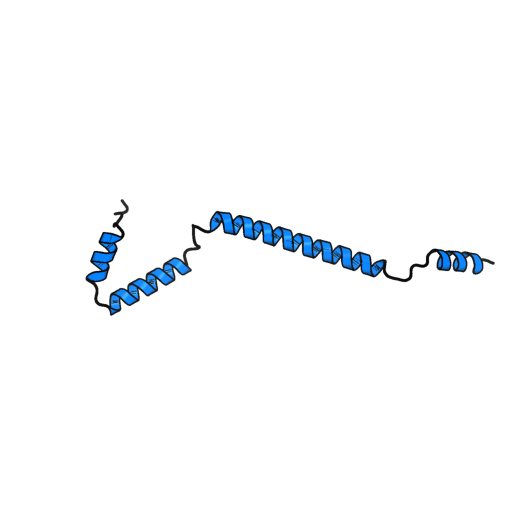ate):
------HHHHHHHHTTS-HHHHHHHHHHHHHHHHHS--TT-TTHHHHHHHHHHHHHHHHHHHHHHHHHHHHH-S---HHHHHHHHHHHT-

Sequence (90 aa):
MANMVNLEQAERLVAQLPSQEQLKLVARICEQLSVTPPVVLSEESAEEQARQKRLANLDVWLAECEKVAELWEGKFDSAADLRRIRDEEV

Foldseek 3Di:
DPPPQDPVNVVVVLVPDDPVVNVVVVVVVVVVPVPPDPPVCVPVVVVVVVVVVVVVVVVVVVVVVVVVVVVVPPPPPVVVVVVVVVVVVD

Radius of gyration: 33.4 Å; chains: 1; bounding box: 68×17×90 Å